Protein AF-A0A7S4FSX1-F1 (afdb_monomer)

Foldseek 3Di:
DDPDDDDPDDPDPPPDDDDDDDPPPPPDDDVVLVCLLVVLLVVLVVQLVVCVVVCPPVPDPQCPRVLVVSVVVLVVVLCVVCVVLVVVCVVCVPCSVVDDDDLSNLSSQLSSLVCCVPPRDDDDPVSVVVSCCSNPPVSD

Structure (mmCIF, N/CA/C/O backbone):
data_AF-A0A7S4FSX1-F1
#
_entry.id   AF-A0A7S4FSX1-F1
#
loop_
_atom_site.group_PDB
_atom_site.id
_atom_site.type_symbol
_atom_site.lab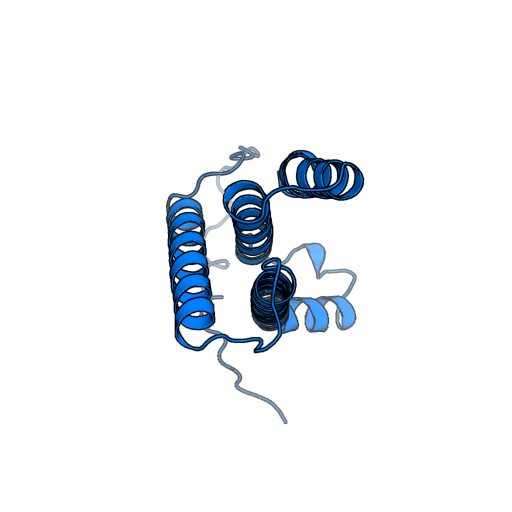el_atom_id
_atom_site.label_alt_id
_atom_site.label_comp_id
_atom_site.label_asym_id
_atom_site.label_entity_id
_atom_site.label_seq_id
_atom_site.pdbx_PDB_ins_code
_atom_site.Cartn_x
_atom_site.Cartn_y
_atom_site.Cartn_z
_atom_site.occupancy
_atom_site.B_iso_or_equiv
_atom_site.auth_seq_id
_atom_site.auth_comp_id
_atom_site.auth_asym_id
_atom_site.auth_atom_id
_atom_site.pdbx_PDB_model_num
ATOM 1 N N . PHE A 1 1 ? -17.999 -20.211 22.639 1.00 36.44 1 PHE A N 1
ATOM 2 C CA . PHE A 1 1 ? -16.852 -21.112 22.411 1.00 36.44 1 PHE A CA 1
ATOM 3 C C . PHE A 1 1 ? -15.899 -20.425 21.436 1.00 36.44 1 PHE A C 1
ATOM 5 O O . PHE A 1 1 ? -15.842 -20.804 20.287 1.00 36.44 1 PHE A O 1
ATOM 12 N N . PHE A 1 2 ? -15.269 -19.334 21.878 1.00 33.56 2 PHE A N 1
ATOM 13 C CA . PHE A 1 2 ? -14.065 -18.694 21.324 1.00 33.56 2 PHE A CA 1
ATOM 14 C C . PHE A 1 2 ? -13.712 -17.596 22.334 1.00 33.56 2 PHE A C 1
ATOM 16 O O . PHE A 1 2 ? -14.045 -16.429 22.174 1.00 33.56 2 PHE A O 1
ATOM 23 N N . SER A 1 3 ? -13.175 -18.028 23.475 1.00 35.06 3 SER A N 1
ATOM 24 C CA . SER A 1 3 ? -12.522 -17.147 24.438 1.00 35.06 3 SER A CA 1
ATOM 25 C C . SER A 1 3 ? -11.023 -17.260 24.197 1.00 35.06 3 SER A C 1
ATOM 27 O O . SER A 1 3 ? -10.486 -18.363 24.294 1.00 35.06 3 SER A O 1
ATOM 29 N N . GLY A 1 4 ? -10.362 -16.141 23.916 1.00 43.28 4 GLY A N 1
ATOM 30 C CA . GLY A 1 4 ? -8.903 -16.063 23.914 1.00 43.28 4 GLY A CA 1
ATOM 31 C C . GLY A 1 4 ? -8.277 -15.973 22.529 1.00 43.28 4 GLY A C 1
ATOM 32 O O . GLY A 1 4 ? -7.576 -16.885 22.107 1.00 43.28 4 GLY A O 1
ATOM 33 N N . VAL A 1 5 ? -8.464 -14.835 21.863 1.00 38.44 5 VAL A N 1
ATOM 34 C CA . VAL A 1 5 ? -7.415 -14.282 21.003 1.00 38.44 5 VAL A CA 1
ATOM 35 C C . VAL A 1 5 ? -6.945 -13.017 21.702 1.00 38.44 5 VAL A C 1
ATOM 37 O O . VAL A 1 5 ? -7.645 -12.012 21.759 1.00 38.44 5 VAL A O 1
ATOM 40 N N . THR A 1 6 ? -5.791 -13.118 22.350 1.00 40.97 6 THR A N 1
ATOM 41 C CA . THR A 1 6 ? -5.069 -11.986 22.919 1.00 40.97 6 THR A CA 1
ATOM 42 C C . THR A 1 6 ? -4.463 -11.192 21.766 1.00 40.97 6 THR A C 1
ATOM 44 O O . THR A 1 6 ? -3.362 -11.508 21.313 1.00 40.97 6 THR A O 1
ATOM 47 N N . SER A 1 7 ? -5.176 -10.179 21.275 1.00 38.88 7 SER A N 1
ATOM 48 C CA . SER A 1 7 ? -4.556 -9.115 20.492 1.00 38.88 7 SER A CA 1
ATOM 49 C C . SER A 1 7 ? -3.724 -8.260 21.450 1.00 38.88 7 SER A C 1
ATOM 51 O O . SER A 1 7 ? -4.208 -7.649 22.405 1.00 38.88 7 SER A O 1
ATOM 53 N N . HIS A 1 8 ? -2.411 -8.300 21.256 1.00 39.50 8 HIS A N 1
ATOM 54 C CA . HIS A 1 8 ? -1.498 -7.381 21.911 1.00 39.50 8 HIS A CA 1
ATOM 55 C C . HIS A 1 8 ? -1.842 -5.954 21.470 1.00 39.50 8 HIS A C 1
ATOM 57 O O . HIS A 1 8 ? -1.693 -5.627 20.297 1.00 39.50 8 HIS A O 1
ATOM 63 N N . GLY A 1 9 ? -2.256 -5.113 22.422 1.00 40.88 9 GLY A N 1
ATOM 64 C CA . GLY A 1 9 ? -2.338 -3.662 22.230 1.00 40.88 9 GLY A CA 1
ATOM 65 C C . GLY A 1 9 ? -3.707 -3.018 22.440 1.00 40.88 9 GLY A C 1
ATOM 66 O O . GLY A 1 9 ? -4.058 -2.132 21.678 1.00 40.88 9 GLY A O 1
ATOM 67 N N . CYS A 1 10 ? -4.478 -3.399 23.464 1.00 47.16 10 CYS A N 1
ATOM 68 C CA . CYS A 1 10 ? -5.625 -2.591 23.900 1.00 47.16 10 CYS A CA 1
ATOM 69 C C . CYS A 1 10 ? -5.853 -2.694 25.417 1.00 47.16 10 CYS A C 1
ATOM 71 O O . 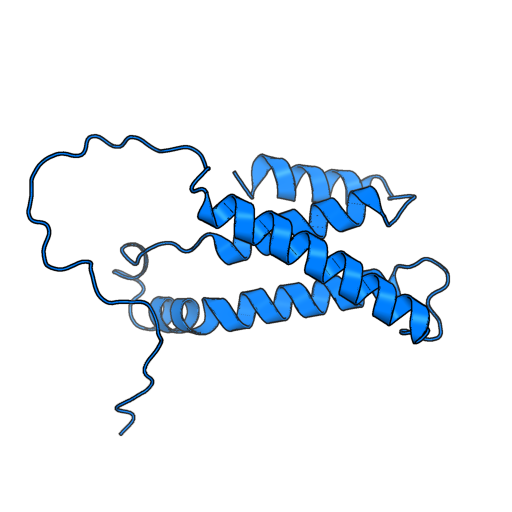CYS A 1 10 ? -6.866 -3.201 25.890 1.00 47.16 10 CYS A O 1
ATOM 73 N N . GLN A 1 11 ? -4.884 -2.225 26.201 1.00 40.38 11 GLN A N 1
ATOM 74 C CA . GLN A 1 11 ? -5.071 -1.945 27.625 1.00 40.38 11 GLN A CA 1
ATOM 75 C C . GLN A 1 11 ? -4.321 -0.660 27.972 1.00 40.38 11 GLN A C 1
ATOM 77 O O . GLN A 1 11 ? -3.117 -0.715 28.174 1.00 40.38 11 GLN A O 1
ATOM 82 N N . ASP A 1 12 ? -5.025 0.481 27.962 1.00 41.81 12 ASP A N 1
ATOM 83 C CA . ASP A 1 12 ? -4.805 1.599 28.909 1.00 41.81 12 ASP A CA 1
ATOM 84 C C . ASP A 1 12 ? -5.784 2.786 28.727 1.00 41.81 12 ASP A C 1
ATOM 86 O O . ASP A 1 12 ? -5.449 3.946 28.966 1.00 41.81 12 ASP A O 1
ATOM 90 N N . ALA A 1 13 ? -7.038 2.539 28.327 1.00 45.53 13 ALA A N 1
ATOM 91 C CA . ALA A 1 13 ? -8.026 3.617 28.158 1.00 45.53 13 ALA A CA 1
ATOM 92 C C . ALA A 1 13 ? -8.954 3.839 29.370 1.00 45.53 13 ALA A C 1
ATOM 94 O O . ALA A 1 13 ? -9.742 4.782 29.364 1.00 45.53 13 ALA A O 1
ATOM 95 N N . THR A 1 14 ? -8.863 3.035 30.435 1.00 48.72 14 THR A N 1
ATOM 96 C CA . THR A 1 14 ? -9.888 3.029 31.502 1.00 48.72 14 THR A CA 1
ATOM 97 C C . THR A 1 14 ? -9.416 3.554 32.861 1.00 48.72 14 THR A C 1
ATOM 99 O O . THR A 1 14 ? -10.003 3.212 33.884 1.00 48.72 14 THR A O 1
ATOM 102 N N . ALA A 1 15 ? -8.376 4.399 32.910 1.00 42.25 15 ALA A N 1
ATOM 103 C CA . ALA A 1 15 ? -7.908 4.979 34.180 1.00 42.25 15 ALA A CA 1
ATOM 104 C C . ALA A 1 15 ? -7.319 6.406 34.099 1.00 42.25 15 ALA A C 1
ATOM 106 O O . ALA A 1 15 ? -6.504 6.785 34.939 1.00 42.25 15 ALA A O 1
ATOM 107 N N . ARG A 1 16 ? -7.730 7.236 33.127 1.00 45.69 16 ARG A N 1
ATOM 108 C CA . ARG A 1 16 ? -7.508 8.701 33.180 1.00 45.69 16 ARG A CA 1
ATOM 109 C C . ARG A 1 16 ? -8.781 9.481 32.876 1.00 45.69 16 ARG A C 1
ATOM 111 O O . ARG A 1 16 ? -8.928 10.154 31.865 1.00 45.69 16 ARG A O 1
ATOM 118 N N . THR A 1 17 ? -9.700 9.351 33.817 1.00 47.62 17 THR A N 1
ATOM 119 C CA . THR A 1 17 ? -10.557 10.413 34.352 1.00 47.62 17 THR A CA 1
ATOM 120 C C . THR A 1 17 ? -10.210 11.840 33.882 1.00 47.62 17 THR A C 1
ATOM 122 O O . THR A 1 17 ? -9.262 12.465 34.347 1.00 47.62 17 THR A O 1
ATOM 125 N N . LEU A 1 18 ? -11.063 12.370 33.001 1.00 49.72 18 LEU A N 1
ATOM 126 C CA . LEU A 1 18 ? -11.872 13.575 33.249 1.00 49.72 18 LEU A CA 1
ATOM 127 C C . LEU A 1 18 ? -11.180 14.898 33.626 1.00 49.72 18 LEU A C 1
ATOM 129 O O . LEU A 1 18 ? -11.806 15.726 34.282 1.00 49.72 18 LEU A O 1
ATOM 133 N N . ILE A 1 19 ? -9.951 15.177 33.189 1.00 53.47 19 ILE A N 1
ATOM 134 C CA . ILE A 1 19 ? -9.397 16.538 33.301 1.00 53.47 19 ILE A CA 1
ATOM 135 C C . ILE A 1 19 ? -8.645 16.911 32.019 1.00 53.47 19 ILE A C 1
ATOM 137 O O . ILE A 1 19 ? -7.626 16.316 31.690 1.00 53.47 19 ILE A O 1
ATOM 141 N N . GLN A 1 20 ? -9.164 17.942 31.340 1.00 54.94 20 GLN A N 1
ATOM 142 C CA . GLN A 1 20 ? -8.591 18.658 30.191 1.00 54.94 20 GLN A CA 1
ATOM 143 C C . GLN A 1 20 ? -8.378 17.858 28.899 1.00 54.94 20 GLN A C 1
ATOM 145 O O . GLN A 1 20 ? -7.402 17.129 28.764 1.00 54.94 20 GLN A O 1
ATOM 150 N N . ARG A 1 21 ? -9.151 18.178 27.853 1.00 46.78 21 ARG A N 1
ATOM 151 C CA . ARG A 1 21 ? -8.575 18.355 26.508 1.00 46.78 21 ARG A CA 1
ATOM 152 C C . ARG A 1 21 ? -9.545 19.076 25.579 1.00 46.78 21 ARG A C 1
ATOM 154 O O . ARG A 1 21 ? -10.483 18.493 25.052 1.00 46.78 21 ARG A O 1
ATOM 161 N N . ALA A 1 22 ? -9.268 20.356 25.348 1.00 47.19 22 ALA A N 1
ATOM 162 C CA . ALA A 1 22 ? -9.613 20.977 24.078 1.00 47.19 22 ALA A CA 1
ATOM 163 C C . ALA A 1 22 ? -9.013 20.127 22.935 1.00 47.19 22 ALA A C 1
ATOM 165 O O . ALA A 1 22 ? -7.914 19.581 23.120 1.00 47.19 22 ALA A O 1
ATOM 166 N N . PRO A 1 23 ? -9.683 20.003 21.777 1.00 50.44 23 PRO A N 1
ATOM 167 C CA . PRO A 1 23 ? -9.176 19.232 20.653 1.00 50.44 23 PRO A CA 1
ATOM 168 C C . PRO A 1 23 ? -8.001 19.980 20.011 1.00 50.44 23 PRO A C 1
ATOM 170 O O . PRO A 1 23 ? -8.140 20.683 19.017 1.00 50.44 23 PRO A O 1
ATOM 173 N N . ASN A 1 24 ? -6.809 19.819 20.585 1.00 44.38 24 ASN A N 1
ATOM 174 C CA . ASN A 1 24 ? -5.577 19.924 19.818 1.00 44.38 24 ASN A CA 1
ATOM 175 C C . ASN A 1 24 ? -5.580 18.736 18.853 1.00 44.38 24 ASN A C 1
ATOM 177 O O . ASN A 1 24 ? -5.035 17.679 19.176 1.00 44.38 24 ASN A O 1
ATOM 181 N N . MET A 1 25 ? -6.227 18.899 17.694 1.00 42.75 25 MET A N 1
ATOM 182 C CA . MET A 1 25 ? -5.922 18.103 16.509 1.00 42.75 25 MET A CA 1
ATOM 183 C C . MET A 1 25 ? -4.439 18.323 16.226 1.00 42.75 25 MET A C 1
ATO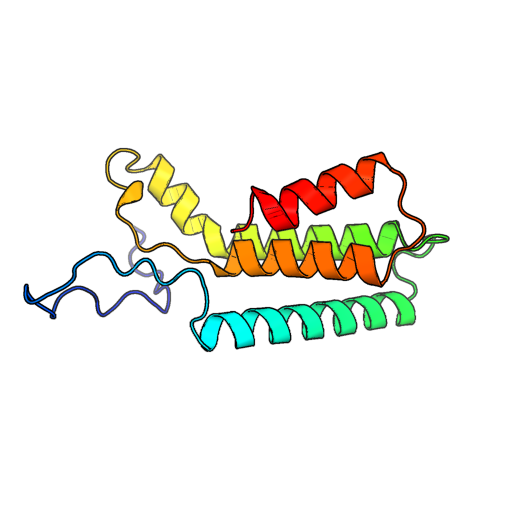M 185 O O . MET A 1 25 ? -4.043 19.291 15.581 1.00 42.75 25 MET A O 1
ATOM 189 N N . LYS A 1 26 ? -3.596 17.461 16.799 1.00 47.09 26 LYS A N 1
ATOM 190 C CA . LYS A 1 26 ? -2.211 17.334 16.380 1.00 47.09 26 LYS A CA 1
ATOM 191 C C . LYS A 1 26 ? -2.276 16.716 14.996 1.00 47.09 26 LYS A C 1
ATOM 193 O O . LYS A 1 26 ? -2.331 15.499 14.866 1.00 47.09 26 LYS A O 1
ATOM 198 N N . LEU A 1 27 ? -2.364 17.591 14.001 1.00 52.91 27 LEU A N 1
ATOM 199 C CA . LEU A 1 27 ? -2.124 17.293 12.604 1.00 52.91 27 LEU A CA 1
ATOM 200 C C . LEU A 1 27 ? -0.763 16.593 12.554 1.00 52.91 27 LEU A C 1
ATOM 202 O O . LEU A 1 27 ? 0.250 17.253 12.748 1.00 52.91 27 LEU A O 1
ATOM 206 N N . VAL A 1 28 ? -0.804 15.261 12.478 1.00 56.06 28 VAL A N 1
ATOM 207 C CA . VAL A 1 28 ? 0.284 14.297 12.265 1.00 56.06 28 VAL A CA 1
ATOM 208 C C . VAL A 1 28 ? 1.645 14.702 12.830 1.00 56.06 28 VAL A C 1
ATOM 210 O O . VAL A 1 28 ? 2.300 15.589 12.297 1.00 56.06 28 VAL A O 1
ATOM 213 N N . THR A 1 29 ? 2.111 13.984 13.856 1.00 65.25 29 THR A N 1
ATOM 214 C CA . THR A 1 29 ? 3.523 13.578 14.054 1.00 65.25 29 THR A CA 1
ATOM 215 C C . THR A 1 29 ? 3.694 13.066 15.480 1.00 65.25 29 THR A C 1
ATOM 217 O O . THR A 1 29 ? 4.294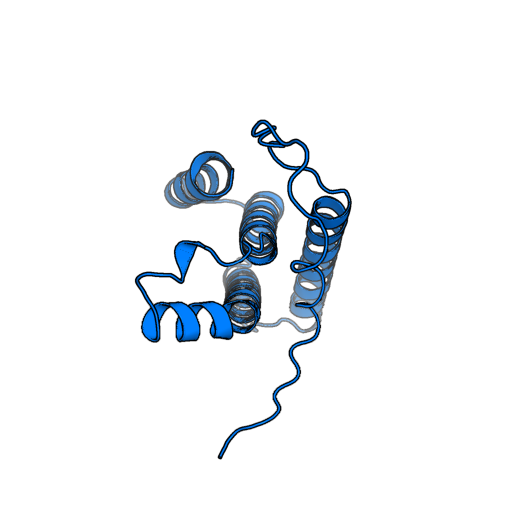 13.717 16.341 1.00 65.25 29 THR A O 1
ATOM 220 N N . SER A 1 30 ? 3.170 11.874 15.778 1.00 82.38 30 SER A N 1
ATOM 221 C CA . SER A 1 30 ? 3.844 11.113 16.826 1.00 82.38 30 SER A CA 1
ATOM 222 C C . SER A 1 30 ? 5.201 10.669 16.261 1.00 82.38 30 SER A C 1
ATOM 224 O O . SER A 1 30 ? 5.340 10.409 15.065 1.00 82.38 30 SER A O 1
ATOM 226 N N . ILE A 1 31 ? 6.240 10.611 17.096 1.00 87.12 31 ILE A N 1
ATOM 227 C CA . ILE A 1 31 ? 7.541 10.072 16.664 1.00 87.12 31 ILE A CA 1
ATOM 228 C C . ILE A 1 31 ? 7.411 8.606 16.209 1.00 87.12 31 ILE A C 1
ATOM 230 O O . ILE A 1 31 ? 8.177 8.146 15.368 1.00 87.12 31 ILE A O 1
ATOM 234 N N . GLU A 1 32 ? 6.401 7.897 16.722 1.00 88.88 32 GLU A N 1
ATOM 235 C CA . GLU A 1 32 ? 6.052 6.541 16.307 1.00 88.88 32 GLU A CA 1
ATOM 236 C C . GLU A 1 32 ? 5.640 6.491 14.829 1.00 88.88 32 GLU A C 1
ATOM 238 O O . GLU A 1 32 ? 6.150 5.648 14.095 1.00 88.88 32 GLU A O 1
ATOM 243 N N . ASP A 1 33 ? 4.812 7.430 14.359 1.00 89.00 33 ASP A N 1
ATOM 244 C CA . ASP A 1 33 ? 4.390 7.500 12.950 1.00 89.00 33 ASP A CA 1
ATOM 245 C C . ASP A 1 33 ? 5.592 7.671 12.011 1.00 89.00 33 ASP A C 1
ATOM 247 O O . ASP A 1 33 ? 5.655 7.068 10.938 1.00 89.00 33 ASP A O 1
ATOM 251 N N . VAL A 1 34 ? 6.585 8.461 12.437 1.00 90.00 34 VAL A N 1
ATOM 252 C CA . VAL A 1 34 ? 7.834 8.657 11.688 1.00 90.00 34 VAL A CA 1
ATOM 253 C C . VAL A 1 34 ? 8.629 7.354 11.615 1.00 90.00 34 VAL A C 1
ATOM 255 O O . VAL A 1 34 ? 9.129 7.006 10.545 1.00 90.00 34 VAL A O 1
ATOM 258 N N . TYR A 1 35 ? 8.726 6.606 12.719 1.00 93.94 35 TYR A N 1
ATOM 259 C CA . TYR A 1 35 ? 9.393 5.303 12.715 1.00 93.94 35 TYR A CA 1
ATOM 260 C C . TYR A 1 35 ? 8.673 4.288 11.830 1.00 93.94 35 TYR A C 1
ATOM 262 O O . TYR A 1 35 ? 9.341 3.569 11.087 1.00 93.94 35 TYR A O 1
ATOM 270 N N . TRP A 1 36 ? 7.339 4.261 11.846 1.00 93.75 36 TRP A N 1
ATOM 271 C CA . TRP A 1 36 ? 6.558 3.423 10.938 1.00 93.75 36 TRP A CA 1
ATOM 272 C C . TRP A 1 36 ? 6.804 3.789 9.481 1.00 93.75 36 TRP A C 1
ATOM 274 O O . TRP A 1 36 ? 7.099 2.907 8.680 1.00 93.75 36 TRP A O 1
ATOM 284 N N . PHE A 1 37 ? 6.755 5.076 9.140 1.00 93.12 37 PHE A N 1
ATOM 285 C CA . PHE A 1 37 ? 6.992 5.545 7.778 1.00 93.12 37 PHE A CA 1
ATOM 286 C C . PHE A 1 37 ? 8.389 5.160 7.273 1.00 93.12 37 PHE A C 1
ATOM 288 O O . PHE A 1 37 ? 8.532 4.551 6.213 1.00 93.12 37 PHE A O 1
ATOM 295 N N . VAL A 1 38 ? 9.432 5.463 8.053 1.00 95.12 38 VAL A N 1
ATOM 296 C CA . VAL A 1 38 ? 10.820 5.137 7.689 1.00 95.12 38 VAL A CA 1
ATOM 297 C C . VAL A 1 38 ? 11.029 3.622 7.625 1.00 95.12 38 VAL A C 1
ATOM 299 O O . VAL A 1 38 ? 11.657 3.131 6.686 1.00 95.12 38 VAL A O 1
ATOM 302 N N . GLY A 1 39 ? 10.481 2.874 8.585 1.00 96.31 39 GLY A N 1
ATOM 303 C CA . GLY A 1 39 ? 10.574 1.417 8.634 1.00 96.31 39 GLY A CA 1
ATOM 304 C C . GLY A 1 39 ? 9.900 0.745 7.438 1.00 96.31 39 GLY A C 1
ATOM 305 O O . GLY A 1 39 ? 10.503 -0.116 6.798 1.00 96.31 39 GLY A O 1
ATOM 306 N N . LEU A 1 40 ? 8.689 1.179 7.081 1.00 96.19 40 LEU A N 1
ATOM 307 C CA . LEU A 1 40 ? 7.957 0.681 5.915 1.00 96.19 40 LEU A CA 1
ATOM 308 C C . LEU A 1 40 ? 8.661 1.054 4.607 1.00 96.19 40 LEU A C 1
ATOM 310 O O . LEU A 1 40 ? 8.737 0.223 3.704 1.00 96.19 40 LEU A O 1
ATOM 314 N N . MET A 1 41 ? 9.235 2.258 4.511 1.00 96.50 41 MET A N 1
ATOM 315 C CA . MET A 1 41 ? 10.001 2.667 3.331 1.00 96.50 41 MET A CA 1
ATOM 316 C C . MET A 1 41 ? 11.239 1.785 3.150 1.00 96.50 41 MET A C 1
ATOM 318 O O . MET A 1 41 ? 11.483 1.269 2.060 1.00 96.50 41 MET A O 1
ATOM 322 N N . ALA A 1 42 ? 11.998 1.562 4.225 1.00 97.12 42 ALA A N 1
ATOM 323 C CA . ALA A 1 42 ? 13.153 0.673 4.202 1.00 97.12 42 ALA A CA 1
ATOM 324 C C . ALA A 1 42 ? 12.751 -0.764 3.835 1.00 97.12 42 ALA A C 1
ATOM 326 O O . ALA A 1 42 ? 13.410 -1.390 3.005 1.00 97.12 42 ALA A O 1
ATOM 327 N N . ALA A 1 43 ? 11.646 -1.268 4.393 1.00 96.88 43 ALA A N 1
ATOM 328 C CA . ALA A 1 43 ? 11.120 -2.590 4.068 1.00 96.88 43 ALA A CA 1
ATOM 329 C C . ALA A 1 43 ? 10.749 -2.710 2.583 1.00 96.88 43 ALA A C 1
ATOM 331 O O . ALA A 1 43 ? 11.144 -3.683 1.946 1.00 96.88 43 ALA A O 1
ATOM 332 N N . LEU A 1 44 ? 10.066 -1.714 2.004 1.00 96.75 44 LEU A N 1
ATOM 333 C CA . LEU A 1 44 ? 9.730 -1.706 0.578 1.00 96.75 44 LEU A CA 1
ATOM 334 C C . LEU A 1 44 ? 10.974 -1.710 -0.309 1.00 96.75 44 LEU A C 1
ATOM 336 O O . LEU A 1 44 ? 11.016 -2.486 -1.257 1.00 96.75 44 LEU A O 1
ATOM 340 N N . ILE A 1 45 ? 11.997 -0.915 0.019 1.00 96.44 45 ILE A N 1
ATOM 341 C CA . ILE A 1 45 ? 13.264 -0.886 -0.728 1.00 96.44 45 ILE A CA 1
ATOM 342 C C . ILE A 1 45 ? 13.963 -2.249 -0.667 1.00 96.44 45 ILE A C 1
ATOM 344 O O . ILE A 1 45 ? 14.438 -2.753 -1.685 1.00 96.44 45 ILE A O 1
ATOM 348 N N . VAL A 1 46 ? 14.014 -2.873 0.514 1.00 97.19 46 VAL A N 1
ATOM 349 C CA . VAL A 1 46 ? 14.610 -4.206 0.682 1.00 97.19 46 VAL A CA 1
ATOM 350 C C . VAL A 1 46 ? 13.818 -5.252 -0.097 1.00 97.19 46 VAL A C 1
ATOM 352 O O . VAL A 1 46 ? 14.412 -6.031 -0.839 1.00 97.19 46 VAL A O 1
ATOM 355 N N . CYS A 1 47 ? 12.489 -5.266 0.025 1.00 96.62 47 CYS A N 1
ATOM 356 C CA . CYS A 1 47 ? 11.632 -6.168 -0.738 1.00 96.62 47 CYS A CA 1
ATOM 357 C C . CYS A 1 47 ? 11.833 -5.974 -2.240 1.00 96.62 47 CYS A C 1
ATOM 359 O O . CYS A 1 47 ? 12.026 -6.950 -2.957 1.00 96.62 47 CYS A O 1
ATOM 361 N N . ASP A 1 48 ? 11.856 -4.730 -2.710 1.00 95.62 48 ASP A N 1
ATOM 362 C CA . ASP A 1 48 ? 12.080 -4.409 -4.111 1.00 95.62 48 ASP A CA 1
ATOM 363 C C . ASP A 1 48 ? 13.426 -4.943 -4.615 1.00 95.62 48 ASP A C 1
ATOM 365 O O . ASP A 1 48 ? 13.494 -5.595 -5.658 1.00 95.62 48 ASP A O 1
ATOM 369 N N . PHE A 1 49 ? 14.488 -4.743 -3.836 1.00 95.50 49 PHE A N 1
ATOM 370 C CA . PHE A 1 49 ? 15.820 -5.255 -4.137 1.00 95.50 49 PHE A CA 1
ATOM 371 C C . PHE A 1 49 ? 15.867 -6.789 -4.171 1.00 95.50 49 PHE A C 1
ATOM 373 O O . PHE A 1 49 ? 16.471 -7.373 -5.072 1.00 95.50 49 PHE A O 1
ATOM 380 N N . LEU A 1 50 ? 15.183 -7.466 -3.244 1.00 96.25 50 LEU A N 1
ATOM 381 C CA . LEU A 1 50 ? 15.060 -8.926 -3.266 1.00 96.25 50 LEU A CA 1
ATOM 382 C C . LEU A 1 50 ? 14.322 -9.400 -4.523 1.00 96.25 50 LEU A C 1
ATOM 384 O O . LEU A 1 50 ? 14.787 -10.321 -5.194 1.00 96.25 50 LEU A O 1
ATOM 388 N N . LEU A 1 51 ? 13.217 -8.747 -4.891 1.00 95.06 51 LEU A N 1
ATOM 389 C CA . LEU A 1 51 ? 12.482 -9.060 -6.117 1.00 95.06 51 LEU A CA 1
ATOM 390 C C . LEU A 1 51 ? 13.356 -8.880 -7.370 1.00 95.06 51 LEU A C 1
ATOM 392 O O . LEU A 1 51 ? 13.306 -9.711 -8.279 1.00 95.06 51 LEU A O 1
ATOM 396 N N . GLN A 1 52 ? 14.215 -7.855 -7.397 1.00 92.12 52 GLN A N 1
ATOM 397 C CA . GLN A 1 52 ? 15.210 -7.665 -8.457 1.00 92.12 52 GLN A CA 1
ATOM 398 C C . GLN A 1 52 ? 16.241 -8.803 -8.501 1.00 92.12 52 GLN A C 1
ATOM 400 O O . GLN A 1 52 ? 16.476 -9.365 -9.574 1.00 92.12 52 GLN A O 1
ATOM 405 N N . ILE A 1 53 ? 16.827 -9.176 -7.355 1.00 94.44 53 ILE A N 1
ATOM 406 C CA . ILE A 1 53 ? 17.823 -10.259 -7.254 1.00 94.44 53 ILE A CA 1
ATOM 407 C C . ILE A 1 53 ? 17.243 -11.583 -7.747 1.00 94.44 53 ILE A C 1
ATOM 409 O O . ILE A 1 53 ? 17.863 -12.277 -8.554 1.00 94.44 53 ILE A O 1
ATOM 413 N N . PHE A 1 54 ? 16.041 -11.928 -7.287 1.00 94.06 54 PHE A N 1
ATOM 414 C CA . PHE A 1 54 ? 15.379 -13.174 -7.663 1.00 94.06 54 PHE A CA 1
ATOM 415 C C . PHE A 1 54 ? 14.755 -13.128 -9.061 1.00 94.06 54 PHE A C 1
ATOM 417 O O . PHE A 1 54 ? 14.229 -14.143 -9.521 1.00 94.06 54 PHE A O 1
ATOM 424 N N . ARG A 1 55 ? 14.822 -11.979 -9.751 1.00 89.88 55 ARG A N 1
ATOM 425 C CA . ARG A 1 55 ? 14.148 -11.730 -11.032 1.00 89.88 55 ARG A CA 1
ATOM 426 C C . ARG A 1 55 ? 12.673 -12.126 -10.965 1.00 89.88 55 ARG A C 1
ATOM 428 O O . ARG A 1 55 ? 12.171 -12.820 -11.847 1.00 89.88 55 ARG A O 1
ATOM 435 N N . PHE A 1 56 ? 11.996 -11.733 -9.890 1.00 90.94 56 PHE A N 1
ATOM 436 C CA . PHE A 1 56 ? 10.574 -11.978 -9.707 1.00 90.94 56 PHE A CA 1
ATOM 437 C C . PHE A 1 56 ? 9.788 -10.674 -9.896 1.00 90.94 56 PHE A C 1
ATOM 439 O O . PHE A 1 56 ? 10.103 -9.694 -9.226 1.00 90.94 56 PHE A O 1
ATOM 446 N N . PRO A 1 57 ? 8.739 -10.655 -10.736 1.00 89.81 57 PRO A N 1
ATOM 447 C CA . PRO A 1 57 ? 8.316 -11.727 -11.632 1.00 89.81 57 PRO A CA 1
ATOM 448 C C . PRO A 1 57 ? 9.228 -11.843 -12.869 1.00 89.81 57 PRO A C 1
ATOM 450 O O . PRO A 1 57 ? 9.778 -10.864 -13.363 1.00 89.81 57 PRO A O 1
ATOM 453 N N . ARG A 1 58 ? 9.377 -13.068 -13.392 1.00 85.56 58 ARG A N 1
ATOM 454 C CA . ARG A 1 58 ? 10.397 -13.436 -14.402 1.00 85.56 58 ARG A CA 1
ATOM 455 C C . ARG A 1 58 ? 10.299 -12.686 -15.736 1.00 85.56 58 ARG A C 1
ATOM 457 O O . ARG A 1 58 ? 11.296 -12.594 -16.443 1.00 85.56 58 ARG A O 1
ATOM 464 N N . ASN A 1 59 ? 9.122 -12.148 -16.054 1.00 82.94 59 ASN A N 1
ATOM 465 C CA . ASN A 1 59 ? 8.827 -11.443 -17.306 1.00 82.94 59 ASN A CA 1
ATOM 466 C C . ASN A 1 59 ? 8.574 -9.940 -17.095 1.00 82.94 59 ASN A C 1
ATOM 468 O O . ASN A 1 59 ? 7.861 -9.317 -17.877 1.00 82.94 59 ASN A O 1
ATOM 472 N N . ASP A 1 60 ? 9.117 -9.358 -16.027 1.00 85.50 60 ASP A N 1
ATOM 473 C CA . ASP A 1 60 ? 8.941 -7.939 -15.738 1.00 85.50 60 ASP A CA 1
ATOM 474 C C . ASP A 1 60 ? 9.964 -7.071 -16.483 1.00 85.50 60 ASP A C 1
ATOM 476 O O . ASP A 1 60 ? 11.081 -6.857 -16.015 1.00 85.50 60 ASP A O 1
ATOM 480 N N . THR A 1 61 ? 9.596 -6.581 -17.668 1.00 79.31 61 THR A N 1
ATOM 481 C CA . THR A 1 61 ? 10.478 -5.724 -18.480 1.00 79.31 61 THR A CA 1
ATOM 482 C C . THR A 1 61 ? 10.500 -4.272 -18.011 1.00 79.31 61 THR A C 1
ATOM 484 O O . THR A 1 61 ? 11.498 -3.587 -18.215 1.00 79.31 61 THR A O 1
ATOM 487 N N . ASN A 1 62 ? 9.414 -3.800 -17.388 1.00 81.56 62 ASN A N 1
ATOM 488 C CA . ASN A 1 62 ? 9.196 -2.377 -17.104 1.00 81.56 62 ASN A CA 1
ATOM 489 C C . ASN A 1 62 ? 9.098 -2.069 -15.600 1.00 81.56 62 ASN A C 1
ATOM 491 O O . ASN A 1 62 ? 8.817 -0.935 -15.226 1.00 81.56 62 ASN A O 1
ATOM 495 N N . GLY A 1 63 ? 9.282 -3.066 -14.730 1.00 85.44 63 GLY A N 1
ATOM 496 C CA . GLY A 1 63 ? 9.083 -2.929 -13.286 1.00 85.44 63 GLY A CA 1
ATOM 497 C C . GLY A 1 63 ? 7.613 -3.011 -12.851 1.00 85.44 63 GLY A C 1
ATOM 498 O O . GLY A 1 63 ? 7.321 -3.018 -11.657 1.00 85.44 63 GLY A O 1
ATOM 499 N N . SER A 1 64 ? 6.659 -3.078 -13.783 1.00 87.69 64 SER A N 1
ATOM 500 C CA . SER A 1 64 ? 5.232 -3.085 -13.452 1.00 87.69 64 SER A CA 1
ATOM 501 C C . SER A 1 64 ? 4.839 -4.320 -12.644 1.00 87.69 64 SER A C 1
ATOM 503 O O . SER A 1 64 ? 4.028 -4.218 -11.724 1.00 87.69 64 SER A O 1
ATOM 505 N N . GLY A 1 65 ? 5.443 -5.476 -12.930 1.00 91.12 65 GLY A N 1
ATOM 506 C CA . GLY A 1 65 ? 5.163 -6.716 -12.210 1.00 91.12 65 GLY A CA 1
ATOM 507 C C . GLY A 1 65 ? 5.704 -6.710 -10.778 1.00 91.12 65 GLY A C 1
ATOM 508 O O . GLY A 1 65 ? 5.013 -7.128 -9.844 1.00 91.12 65 GLY A O 1
ATOM 509 N N . ARG A 1 66 ? 6.921 -6.197 -10.578 1.00 93.38 66 ARG A N 1
ATOM 510 C CA . ARG A 1 66 ? 7.517 -5.993 -9.253 1.00 93.38 66 ARG A CA 1
ATOM 511 C C . ARG A 1 66 ? 6.712 -5.007 -8.430 1.00 93.38 66 ARG A C 1
ATOM 513 O O . ARG A 1 66 ? 6.341 -5.325 -7.303 1.00 93.38 66 ARG A O 1
ATOM 520 N N . TYR A 1 67 ? 6.371 -3.861 -9.013 1.00 92.94 67 TYR A N 1
ATOM 521 C CA . TYR A 1 67 ? 5.535 -2.875 -8.343 1.00 92.94 67 TYR A CA 1
ATOM 522 C C . TYR A 1 67 ? 4.179 -3.462 -7.941 1.00 92.94 67 TYR A C 1
ATOM 524 O O . TYR A 1 67 ? 3.762 -3.308 -6.796 1.00 92.94 67 TYR A O 1
ATOM 532 N N . HIS A 1 68 ? 3.521 -4.201 -8.837 1.00 94.25 68 HIS A N 1
ATOM 533 C CA . HIS A 1 68 ? 2.251 -4.858 -8.531 1.00 94.25 68 HIS A CA 1
ATOM 534 C C . HIS A 1 68 ? 2.381 -5.884 -7.393 1.00 94.25 68 HIS A C 1
ATOM 536 O O . HIS A 1 68 ? 1.489 -6.008 -6.552 1.00 94.25 68 HIS A O 1
ATOM 542 N N . THR A 1 69 ? 3.518 -6.580 -7.317 1.00 95.50 69 THR A N 1
ATOM 543 C CA . THR A 1 69 ? 3.831 -7.493 -6.209 1.00 95.50 69 THR A CA 1
ATOM 544 C C . THR A 1 69 ? 3.958 -6.729 -4.892 1.00 95.50 69 THR A C 1
ATOM 546 O O . THR A 1 69 ? 3.303 -7.095 -3.918 1.00 95.50 69 THR A O 1
ATOM 549 N N . LEU A 1 70 ? 4.733 -5.638 -4.860 1.00 96.12 70 LEU A N 1
ATOM 550 C CA . LEU A 1 70 ? 4.856 -4.782 -3.673 1.00 96.12 70 LEU A CA 1
ATOM 551 C C . LEU A 1 70 ? 3.495 -4.225 -3.244 1.00 96.12 70 LEU A C 1
ATOM 553 O O . LEU A 1 70 ? 3.149 -4.295 -2.070 1.00 96.12 70 LEU A O 1
ATOM 557 N N . HIS A 1 71 ? 2.689 -3.758 -4.199 1.00 95.75 71 HIS A N 1
ATOM 558 C CA . HIS A 1 71 ? 1.348 -3.243 -3.937 1.00 95.75 71 HIS A CA 1
ATOM 559 C C . HIS A 1 71 ? 0.428 -4.308 -3.330 1.00 95.75 71 HIS A C 1
ATOM 561 O O . HIS A 1 71 ? -0.324 -4.031 -2.395 1.00 95.75 71 HIS A O 1
ATOM 567 N N . THR A 1 72 ? 0.498 -5.539 -3.835 1.00 96.94 72 THR A N 1
ATOM 568 C CA . THR A 1 72 ? -0.279 -6.664 -3.303 1.00 96.94 72 THR A CA 1
ATOM 569 C C . THR A 1 72 ? 0.154 -7.005 -1.878 1.00 96.94 72 THR A C 1
ATOM 571 O O . THR A 1 72 ? -0.699 -7.184 -1.012 1.00 96.94 72 THR A O 1
ATOM 574 N N . LEU A 1 73 ? 1.464 -7.039 -1.606 1.00 97.00 73 LEU A N 1
ATOM 575 C CA . LEU A 1 73 ? 2.000 -7.298 -0.266 1.00 97.00 73 LEU A CA 1
ATOM 576 C C . LEU A 1 73 ? 1.594 -6.212 0.737 1.00 97.00 73 LEU A C 1
ATOM 578 O O . LEU A 1 73 ? 1.177 -6.532 1.848 1.00 97.00 73 LEU A O 1
ATOM 582 N N . THR A 1 74 ? 1.657 -4.938 0.346 1.00 96.75 74 THR A N 1
ATOM 583 C CA . THR A 1 74 ? 1.206 -3.830 1.196 1.00 96.75 74 THR A CA 1
ATOM 584 C C . THR A 1 74 ? -0.296 -3.902 1.461 1.00 96.75 74 THR A C 1
ATOM 586 O O . THR A 1 74 ? -0.708 -3.786 2.611 1.00 96.75 74 THR A O 1
ATOM 589 N N . ASN A 1 75 ? -1.123 -4.159 0.442 1.00 95.81 75 ASN A N 1
ATOM 590 C CA . ASN A 1 75 ? -2.568 -4.320 0.632 1.00 95.81 75 ASN A CA 1
ATOM 591 C C . ASN A 1 75 ? -2.899 -5.504 1.544 1.00 95.81 75 ASN A C 1
ATOM 593 O O . ASN A 1 75 ? -3.812 -5.412 2.363 1.00 95.81 75 ASN A O 1
ATOM 597 N N . PHE A 1 76 ? -2.153 -6.603 1.425 1.00 97.19 76 PHE A N 1
ATOM 598 C CA . PHE A 1 76 ? -2.294 -7.747 2.316 1.00 97.19 76 PHE A CA 1
ATOM 599 C C . PHE A 1 76 ? -1.946 -7.375 3.762 1.00 97.19 76 PHE A C 1
ATOM 601 O O . PHE A 1 76 ? -2.720 -7.691 4.659 1.00 97.19 76 PHE A O 1
ATOM 608 N N . PHE A 1 77 ? -0.842 -6.654 3.987 1.00 96.12 77 PHE A N 1
ATOM 609 C CA . PHE A 1 77 ? -0.480 -6.139 5.312 1.00 96.12 77 PHE A CA 1
ATOM 610 C C . PHE A 1 77 ? -1.592 -5.266 5.908 1.00 96.12 77 PHE A C 1
ATOM 612 O O . PHE A 1 77 ? -2.021 -5.525 7.027 1.00 96.12 77 PHE A O 1
ATOM 619 N N . VAL A 1 78 ? -2.107 -4.287 5.155 1.00 95.69 78 VAL A N 1
ATOM 620 C CA . VAL A 1 78 ? -3.211 -3.430 5.620 1.00 95.69 78 VAL A CA 1
ATOM 621 C C . VAL A 1 78 ? -4.446 -4.274 5.933 1.00 95.69 78 VAL A C 1
ATOM 623 O O . VAL A 1 78 ? -5.020 -4.160 7.007 1.00 95.69 78 VAL A O 1
ATOM 626 N N . THR A 1 79 ? -4.822 -5.193 5.048 1.00 95.88 79 THR A N 1
ATOM 627 C CA . THR A 1 79 ? -5.976 -6.071 5.289 1.00 95.88 79 THR A CA 1
ATOM 628 C C . THR A 1 79 ? -5.792 -6.904 6.559 1.00 95.88 79 THR A C 1
ATOM 630 O O . THR A 1 79 ? -6.729 -7.035 7.334 1.00 95.88 79 THR A O 1
ATOM 633 N N . ALA A 1 80 ? -4.593 -7.442 6.797 1.00 95.44 80 ALA A N 1
ATOM 634 C CA . ALA A 1 80 ? -4.299 -8.259 7.969 1.00 95.44 80 ALA A CA 1
ATOM 635 C C . ALA A 1 80 ? -4.316 -7.456 9.279 1.00 95.44 80 ALA A C 1
ATOM 637 O O . ALA A 1 80 ? -4.771 -7.979 10.291 1.00 95.44 80 ALA A O 1
ATOM 638 N N . VAL A 1 81 ? -3.841 -6.206 9.267 1.00 93.44 81 VAL A N 1
ATOM 639 C CA . VAL A 1 81 ? -3.847 -5.330 10.451 1.00 93.44 81 VAL A CA 1
ATOM 640 C C . VAL A 1 81 ? -5.267 -4.897 10.823 1.00 93.44 81 VAL A C 1
ATOM 642 O O . VAL A 1 81 ? -5.596 -4.874 12.001 1.00 93.44 81 VAL A O 1
ATOM 645 N N . TYR A 1 82 ? -6.111 -4.599 9.833 1.00 93.69 82 TYR A N 1
ATOM 646 C CA . TYR A 1 82 ? -7.438 -4.005 10.051 1.00 93.69 82 TYR A CA 1
ATOM 647 C C . TYR A 1 82 ? -8.598 -5.005 9.931 1.00 93.69 82 TYR A C 1
ATOM 649 O O . TYR A 1 82 ? -9.761 -4.607 9.871 1.00 93.69 82 TYR A O 1
ATOM 657 N N . ILE A 1 83 ? -8.323 -6.312 9.876 1.00 95.12 83 ILE A N 1
ATOM 658 C CA . ILE A 1 83 ? -9.380 -7.324 9.733 1.00 95.12 83 ILE A CA 1
ATOM 659 C C . ILE A 1 83 ? -10.342 -7.329 10.931 1.00 95.12 83 ILE A C 1
ATOM 661 O O . ILE A 1 83 ? -11.550 -7.491 10.748 1.00 95.12 83 ILE A O 1
ATOM 665 N N . ASP A 1 84 ? -9.823 -7.103 12.139 1.00 92.31 84 ASP A N 1
ATOM 666 C CA . ASP A 1 84 ? -10.623 -7.066 13.364 1.00 92.31 84 ASP A CA 1
ATOM 667 C C . ASP A 1 84 ? -11.567 -5.855 13.371 1.00 92.31 84 ASP A C 1
ATOM 669 O O . ASP A 1 84 ? -12.743 -5.998 13.711 1.00 92.31 84 ASP A O 1
ATOM 673 N N . ASP A 1 85 ? -11.105 -4.696 12.893 1.00 91.69 85 ASP A N 1
ATOM 674 C CA . ASP A 1 85 ? -11.923 -3.482 12.767 1.00 91.69 85 ASP A CA 1
ATOM 675 C C . ASP A 1 85 ? -13.074 -3.680 11.776 1.00 91.69 85 ASP A C 1
ATOM 677 O O . ASP A 1 85 ? -14.199 -3.221 12.005 1.00 91.69 85 ASP A O 1
ATOM 681 N N . VAL A 1 86 ? -12.826 -4.415 10.686 1.00 92.88 86 VAL A N 1
ATOM 682 C CA . VAL A 1 86 ? -13.871 -4.791 9.727 1.00 92.88 86 VAL A CA 1
ATOM 683 C C . VAL A 1 86 ? -14.922 -5.667 10.407 1.00 92.88 86 VAL A C 1
ATOM 685 O O . VAL A 1 86 ? -16.114 -5.367 10.308 1.00 92.88 86 VAL A O 1
ATOM 688 N N . PHE A 1 87 ? -14.515 -6.716 11.130 1.00 94.94 87 PHE A N 1
ATOM 689 C CA . PHE A 1 87 ? -15.464 -7.562 11.858 1.00 94.94 87 PHE A CA 1
ATOM 690 C C . PHE A 1 87 ? -16.251 -6.776 12.907 1.00 94.94 87 PHE A C 1
ATOM 692 O O . PHE A 1 87 ? -17.469 -6.948 12.999 1.00 94.94 87 PHE A O 1
ATOM 699 N N . TYR A 1 88 ? -15.591 -5.878 13.639 1.00 92.25 88 TYR A N 1
ATOM 700 C CA . TYR A 1 88 ? -16.253 -5.042 14.630 1.00 92.25 88 TYR A CA 1
ATOM 701 C C . TYR A 1 88 ? -17.304 -4.137 13.986 1.00 92.25 88 TYR A C 1
ATOM 703 O O . TYR A 1 88 ? -18.451 -4.123 14.427 1.00 92.25 88 TYR A O 1
ATOM 711 N N . THR A 1 89 ? -16.947 -3.464 12.889 1.00 94.38 89 THR A N 1
ATOM 712 C CA . THR A 1 89 ? -17.846 -2.572 12.139 1.00 94.38 89 THR A CA 1
ATOM 713 C C . THR A 1 89 ? -19.110 -3.289 11.667 1.00 94.38 89 THR A C 1
ATOM 715 O O . THR A 1 89 ? -20.194 -2.714 11.701 1.00 94.38 89 THR A O 1
ATOM 718 N N . TYR A 1 90 ? -19.004 -4.556 11.258 1.00 95.88 90 TYR A N 1
ATOM 719 C CA . TYR A 1 90 ? -20.180 -5.349 10.891 1.00 95.88 90 TYR A CA 1
ATOM 720 C C . TYR A 1 90 ? -20.983 -5.849 12.097 1.00 95.88 90 TYR A C 1
ATOM 722 O O . TYR A 1 90 ? -22.192 -6.044 11.975 1.00 95.88 90 TYR A O 1
ATOM 730 N N . SER A 1 91 ? -20.335 -6.081 13.240 1.00 96.69 91 SER A N 1
ATOM 731 C CA . SER A 1 91 ? -21.001 -6.583 14.446 1.00 96.69 91 SER A CA 1
ATOM 732 C C . SER A 1 91 ? -21.726 -5.496 15.245 1.00 96.69 91 SER A C 1
ATOM 734 O O . SER A 1 91 ? -22.782 -5.771 15.811 1.00 96.69 91 SER A O 1
ATOM 736 N N . ASP A 1 92 ? -21.190 -4.275 15.255 1.00 95.56 92 ASP A N 1
ATOM 737 C CA . ASP A 1 92 ? -21.740 -3.121 15.965 1.00 95.56 92 ASP A CA 1
ATOM 738 C C . ASP A 1 92 ? -21.477 -1.820 15.179 1.00 95.56 92 ASP A C 1
ATOM 740 O O . ASP A 1 92 ? -20.588 -1.035 15.520 1.00 95.56 92 ASP A O 1
ATOM 744 N N . PRO A 1 93 ? -22.236 -1.576 14.095 1.00 93.69 93 PRO A N 1
ATOM 745 C CA . PRO A 1 93 ? -22.026 -0.415 13.231 1.00 93.69 93 PRO A CA 1
ATOM 746 C C . PRO A 1 93 ? -22.393 0.918 13.896 1.00 93.69 93 PRO A C 1
ATOM 748 O O . PRO A 1 93 ? -22.049 1.972 13.362 1.00 93.69 93 PRO A O 1
ATOM 751 N N . LEU A 1 94 ? -23.135 0.896 15.011 1.00 95.31 94 LEU A N 1
ATOM 752 C CA . LEU A 1 94 ? -23.557 2.116 15.697 1.00 95.31 94 LEU A CA 1
ATOM 753 C C . LEU A 1 94 ? -22.462 2.649 16.610 1.00 95.31 94 LEU A C 1
ATOM 755 O O . LEU A 1 94 ? -22.328 3.860 16.697 1.00 95.31 94 LEU A O 1
ATOM 759 N N . GLU A 1 95 ? -21.663 1.785 17.234 1.00 92.56 95 GLU A N 1
ATOM 760 C CA . GLU A 1 95 ? -20.610 2.218 18.161 1.00 92.56 95 GLU A CA 1
ATOM 761 C C . GLU A 1 95 ? -19.188 2.054 17.585 1.00 92.56 95 GLU A C 1
ATOM 763 O O . GLU A 1 95 ? -18.226 2.551 18.171 1.00 92.56 95 GLU A O 1
ATOM 768 N N . SER A 1 96 ? -19.014 1.421 16.414 1.00 87.75 96 SER A N 1
ATOM 769 C CA . SER A 1 96 ? -17.688 1.171 15.810 1.00 87.75 96 SER A CA 1
ATOM 770 C C . SER A 1 96 ? -16.852 2.418 15.552 1.00 87.75 96 SER A C 1
ATOM 772 O O . SER A 1 96 ? -15.627 2.356 15.618 1.00 87.75 96 SER A O 1
ATOM 774 N N . TYR A 1 97 ? -17.485 3.565 15.313 1.00 87.31 97 TYR A N 1
ATOM 775 C CA . TYR A 1 97 ? -16.779 4.824 15.080 1.00 87.31 97 TYR A CA 1
ATOM 776 C C . TYR A 1 97 ? -16.084 5.380 16.337 1.00 87.31 97 TYR A C 1
ATOM 778 O O . TYR A 1 97 ? -15.283 6.307 16.226 1.00 87.31 97 TYR A O 1
ATOM 786 N N . GLN A 1 98 ? -16.413 4.869 17.529 1.00 89.69 98 GLN A N 1
ATOM 787 C CA . GLN A 1 98 ? -15.826 5.320 18.796 1.00 89.69 98 GLN A CA 1
ATOM 788 C C . GLN A 1 98 ? -14.529 4.587 19.150 1.00 89.69 98 GLN A C 1
ATOM 790 O O . GLN A 1 98 ? -13.857 4.962 20.116 1.00 89.69 98 GLN A O 1
ATOM 795 N N . LEU A 1 99 ? -14.176 3.540 18.399 1.00 83.38 99 LEU A N 1
ATOM 796 C CA . LEU A 1 99 ? -12.943 2.801 18.620 1.00 83.38 99 LEU A CA 1
ATOM 797 C C . LEU A 1 99 ? -11.705 3.667 18.327 1.00 83.38 99 LEU A C 1
ATOM 799 O O . LEU A 1 99 ? -11.771 4.610 17.535 1.00 83.38 99 LEU A O 1
ATOM 803 N N . PRO A 1 100 ? -10.557 3.371 18.964 1.00 84.25 100 PRO A N 1
ATOM 804 C CA . PRO A 1 100 ? -9.310 4.061 18.662 1.00 84.25 100 PRO A CA 1
ATOM 805 C C . PRO A 1 100 ? -8.932 3.909 17.184 1.00 84.25 100 PRO A C 1
ATOM 807 O O . PRO A 1 100 ? -8.887 2.798 16.668 1.00 84.25 100 PRO A O 1
ATOM 810 N N . CYS A 1 101 ? -8.604 5.016 16.520 1.00 81.62 101 CYS A N 1
ATOM 811 C CA . CYS A 1 101 ? -8.095 4.977 15.152 1.00 81.62 101 CYS A CA 1
ATOM 812 C C . CYS A 1 101 ? -6.609 4.584 15.131 1.00 81.62 101 CYS A C 1
ATOM 814 O O . CYS A 1 101 ? -5.802 5.179 15.851 1.00 81.62 101 CYS A O 1
ATOM 816 N N . ASP A 1 102 ? -6.241 3.650 14.253 1.00 84.81 102 ASP A N 1
ATOM 817 C CA . ASP A 1 102 ? -4.850 3.353 13.895 1.00 84.81 102 ASP A CA 1
ATOM 818 C C . ASP A 1 102 ? -4.522 3.962 12.519 1.00 84.81 102 ASP A C 1
ATOM 820 O O . ASP A 1 102 ? -5.268 3.783 11.556 1.00 84.81 102 ASP A O 1
ATOM 824 N N . ASN A 1 103 ? -3.381 4.646 12.405 1.00 88.19 103 ASN A N 1
ATOM 825 C CA . ASN A 1 103 ? -2.911 5.291 11.174 1.00 88.19 103 ASN A CA 1
ATOM 826 C C . ASN A 1 103 ? -1.891 4.450 10.388 1.00 88.19 103 ASN A C 1
ATOM 828 O O . ASN A 1 103 ? -1.467 4.859 9.304 1.0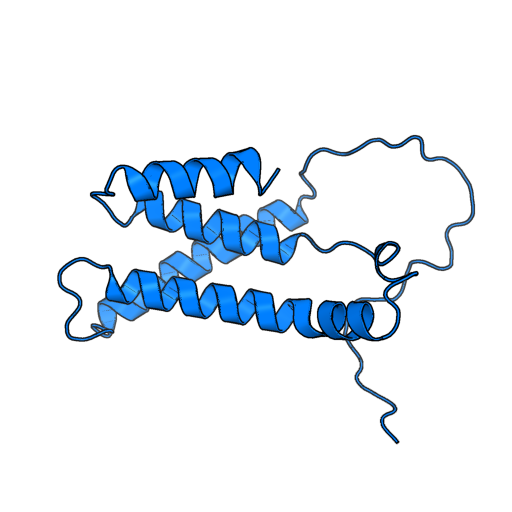0 88.19 103 ASN A O 1
ATOM 832 N N . ARG A 1 104 ? -1.471 3.283 10.897 1.00 90.25 104 ARG A N 1
ATOM 833 C CA . ARG A 1 104 ? -0.437 2.442 10.265 1.00 90.25 104 ARG A CA 1
ATOM 834 C C . ARG A 1 104 ? -0.782 2.047 8.831 1.00 90.25 104 ARG A C 1
ATOM 836 O O . ARG A 1 104 ? 0.099 2.039 7.974 1.00 90.25 104 ARG A O 1
ATOM 843 N N . GLY A 1 105 ? -2.052 1.767 8.547 1.00 90.81 105 GLY A N 1
ATOM 844 C CA . GLY A 1 105 ? -2.536 1.443 7.205 1.00 90.81 105 GLY A CA 1
ATOM 845 C C . GLY A 1 105 ? -2.394 2.613 6.241 1.00 90.81 105 GLY A C 1
ATOM 846 O O . GLY A 1 105 ? -1.841 2.458 5.151 1.00 90.81 105 GLY A O 1
ATOM 847 N N . THR A 1 106 ? -2.800 3.803 6.677 1.00 90.69 106 THR A N 1
ATOM 848 C CA . THR A 1 106 ? -2.645 5.046 5.916 1.00 90.69 106 THR A CA 1
ATOM 849 C C . THR A 1 106 ? -1.171 5.337 5.632 1.00 90.69 106 THR A C 1
ATOM 851 O O . THR A 1 106 ? -0.804 5.611 4.487 1.00 90.69 106 THR A O 1
ATOM 854 N N . ILE A 1 107 ? -0.298 5.188 6.637 1.00 92.50 107 ILE A N 1
ATOM 855 C CA . ILE A 1 107 ? 1.157 5.341 6.485 1.00 92.50 107 ILE A CA 1
ATOM 856 C C . ILE A 1 107 ? 1.708 4.323 5.477 1.00 92.50 107 ILE A C 1
ATOM 858 O O . ILE A 1 107 ? 2.517 4.693 4.625 1.00 92.50 107 ILE A O 1
ATOM 862 N N . ALA A 1 108 ? 1.261 3.064 5.513 1.00 94.31 108 ALA A N 1
ATOM 863 C CA . ALA A 1 108 ? 1.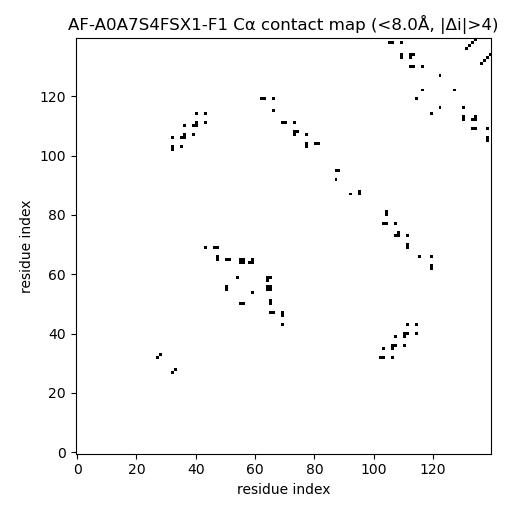703 2.032 4.576 1.00 94.31 108 ALA A CA 1
ATOM 864 C C . ALA A 1 108 ? 1.303 2.344 3.127 1.00 94.31 108 ALA A C 1
ATOM 866 O O . ALA A 1 108 ? 2.140 2.250 2.226 1.00 94.31 108 ALA A O 1
ATOM 867 N N . ILE A 1 109 ? 0.061 2.783 2.905 1.00 93.56 109 ILE A N 1
ATOM 868 C CA . ILE A 1 109 ? -0.435 3.182 1.581 1.00 93.56 109 ILE A CA 1
ATOM 869 C C . ILE A 1 109 ? 0.344 4.397 1.067 1.00 93.56 109 ILE A C 1
ATOM 871 O O . ILE A 1 109 ? 0.839 4.368 -0.062 1.00 93.56 109 ILE A O 1
ATOM 875 N N . ALA A 1 110 ? 0.514 5.432 1.894 1.00 92.19 110 ALA A N 1
ATOM 876 C CA . ALA A 1 110 ? 1.263 6.633 1.530 1.00 92.19 110 ALA A CA 1
ATOM 877 C C . ALA A 1 110 ? 2.719 6.304 1.164 1.00 92.19 110 ALA A C 1
ATOM 879 O O . ALA A 1 110 ? 3.222 6.736 0.126 1.00 92.19 110 ALA A O 1
ATOM 880 N N . THR A 1 111 ? 3.376 5.475 1.980 1.00 94.44 111 THR A N 1
ATOM 881 C CA . THR A 1 111 ? 4.7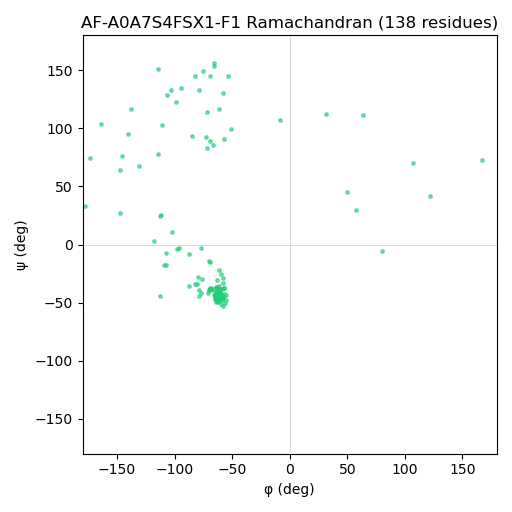52 5.015 1.748 1.00 94.44 111 THR A CA 1
ATOM 882 C C . THR A 1 111 ? 4.878 4.259 0.423 1.00 94.44 111 THR A C 1
ATOM 884 O O . THR A 1 111 ? 5.790 4.538 -0.356 1.00 94.44 111 THR A O 1
ATOM 887 N N . LEU A 1 112 ? 3.946 3.349 0.119 1.00 95.69 112 LEU A N 1
ATOM 888 C CA . LEU A 1 112 ? 3.926 2.604 -1.144 1.00 95.69 112 LEU A CA 1
ATOM 889 C C . LEU A 1 112 ? 3.792 3.527 -2.363 1.00 95.69 112 LEU A C 1
ATOM 891 O O . LEU A 1 112 ? 4.505 3.355 -3.353 1.00 95.69 112 LEU A O 1
ATOM 895 N N . HIS A 1 113 ? 2.892 4.508 -2.295 1.00 93.94 113 HIS A N 1
ATOM 896 C CA . HIS A 1 113 ? 2.649 5.444 -3.395 1.00 93.94 113 HIS A CA 1
ATOM 897 C C . HIS A 1 113 ? 3.844 6.378 -3.601 1.00 93.94 113 HIS A C 1
ATOM 899 O O . HIS A 1 113 ? 4.240 6.640 -4.738 1.00 93.94 113 HIS A O 1
ATOM 905 N N . LEU A 1 114 ? 4.483 6.817 -2.515 1.00 93.06 114 LEU A N 1
ATOM 906 C CA . LEU A 1 114 ? 5.719 7.584 -2.604 1.00 93.06 114 LEU A CA 1
ATOM 907 C C . LEU A 1 114 ? 6.848 6.752 -3.230 1.00 93.06 114 LEU A C 1
ATOM 909 O O . LEU A 1 114 ? 7.527 7.230 -4.137 1.00 93.06 114 LEU A O 1
ATOM 913 N N . HIS A 1 115 ? 7.015 5.495 -2.811 1.00 94.19 115 HIS A N 1
ATOM 914 C CA . HIS A 1 115 ? 7.985 4.574 -3.406 1.00 94.19 115 HIS A CA 1
ATOM 915 C C . HIS A 1 115 ? 7.748 4.391 -4.916 1.00 94.19 115 HIS A C 1
ATOM 917 O O . HIS A 1 115 ? 8.695 4.447 -5.702 1.00 94.19 115 HIS A O 1
ATOM 923 N N . HIS A 1 116 ? 6.491 4.251 -5.350 1.00 92.88 116 HIS A N 1
ATOM 924 C CA . HIS A 1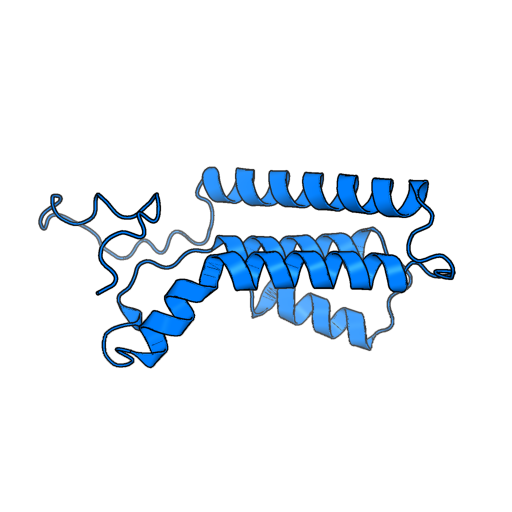 116 ? 6.149 4.156 -6.771 1.00 92.88 116 HIS A CA 1
ATOM 925 C C . HIS A 1 116 ? 6.619 5.376 -7.574 1.00 92.88 116 HIS A C 1
ATOM 927 O O . HIS A 1 116 ? 7.360 5.239 -8.546 1.00 92.88 116 HIS A O 1
ATOM 933 N N . VAL A 1 117 ? 6.260 6.581 -7.124 1.00 91.56 117 VAL A N 1
ATOM 934 C CA . VAL A 1 117 ? 6.595 7.844 -7.808 1.00 91.56 117 VAL A CA 1
ATOM 935 C C . VAL A 1 117 ? 8.111 8.088 -7.880 1.00 91.56 117 VAL A C 1
ATOM 937 O O . VAL A 1 117 ? 8.607 8.727 -8.823 1.00 91.56 117 VAL A O 1
ATOM 940 N N . LEU A 1 118 ? 8.860 7.598 -6.888 1.00 92.06 118 LEU A N 1
ATOM 941 C CA . LEU A 1 118 ? 10.313 7.739 -6.823 1.00 92.06 118 LEU A CA 1
ATOM 942 C C . LEU A 1 118 ? 11.049 6.746 -7.734 1.00 92.06 118 LEU A C 1
ATOM 944 O O . LEU A 1 118 ? 11.972 7.163 -8.432 1.00 92.06 118 LEU A O 1
ATOM 948 N N . PHE A 1 119 ? 10.645 5.470 -7.757 1.00 91.50 119 PHE A N 1
ATOM 949 C CA . PHE A 1 119 ? 11.439 4.395 -8.373 1.00 91.50 119 PHE A 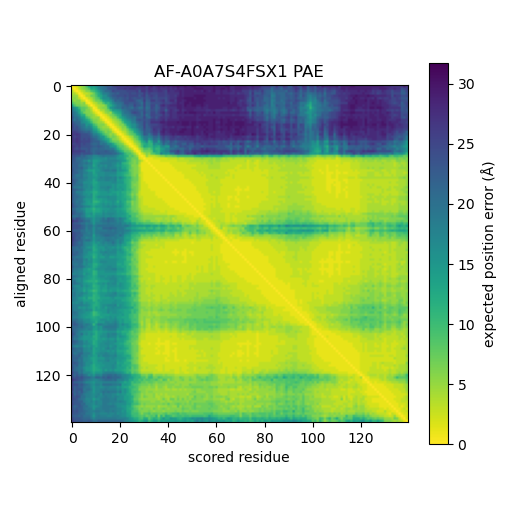CA 1
ATOM 950 C C . PHE A 1 119 ? 10.866 3.815 -9.676 1.00 91.50 119 PHE A C 1
ATOM 952 O O . PHE A 1 119 ? 11.613 3.200 -10.435 1.00 91.50 119 PHE A O 1
ATOM 959 N N . TYR A 1 120 ? 9.583 4.027 -9.985 1.00 89.25 120 TYR A N 1
ATOM 960 C CA . TYR A 1 120 ? 8.909 3.417 -11.138 1.00 89.25 120 TYR A CA 1
ATOM 961 C C . TYR A 1 120 ? 8.502 4.464 -12.178 1.00 89.25 120 TYR A C 1
ATOM 963 O O . TYR A 1 120 ? 7.346 4.861 -12.276 1.00 89.25 120 TYR A O 1
ATOM 971 N N . ARG A 1 121 ? 9.476 4.928 -12.970 1.00 86.06 121 ARG A N 1
ATOM 972 C CA . ARG A 1 121 ? 9.287 5.936 -14.030 1.00 86.06 121 ARG A CA 1
ATOM 973 C C . ARG A 1 121 ? 9.542 5.347 -15.424 1.00 86.06 121 ARG A C 1
ATOM 975 O O . ARG A 1 121 ? 10.409 4.483 -15.545 1.00 86.06 121 ARG A O 1
ATOM 982 N N . PRO A 1 122 ? 8.886 5.858 -16.486 1.00 87.50 122 PRO A N 1
ATOM 983 C CA . PRO A 1 122 ? 7.940 6.985 -16.513 1.00 87.50 122 PRO A CA 1
ATOM 984 C C . PRO A 1 122 ? 6.507 6.599 -16.109 1.00 87.50 122 PRO A C 1
ATOM 986 O O . PRO A 1 122 ? 6.039 5.522 -16.462 1.00 87.50 122 PRO A O 1
ATOM 989 N N . LEU A 1 123 ? 5.799 7.507 -15.421 1.00 85.44 123 LEU A N 1
ATOM 990 C CA . LEU A 1 123 ? 4.383 7.329 -15.078 1.00 85.44 123 LEU A CA 1
ATOM 991 C C . LEU A 1 123 ? 3.487 8.006 -16.130 1.00 85.44 123 LEU A C 1
ATOM 993 O O . LEU A 1 123 ? 3.748 9.161 -16.491 1.00 85.44 123 LEU A O 1
ATOM 997 N N . PRO A 1 124 ? 2.414 7.348 -16.598 1.00 88.31 124 PRO A N 1
ATOM 998 C CA . PRO A 1 124 ? 1.388 7.997 -17.402 1.00 88.31 124 PRO A CA 1
ATOM 999 C C . PRO A 1 124 ? 0.637 9.062 -16.583 1.00 88.31 124 PRO A C 1
ATOM 1001 O O . PRO A 1 124 ? 0.565 9.006 -15.357 1.00 88.31 124 PRO A O 1
ATOM 1004 N N . MET A 1 125 ? 0.040 10.046 -17.265 1.00 89.31 125 MET A N 1
ATOM 1005 C CA . MET A 1 125 ? -0.665 11.161 -16.604 1.00 89.31 125 MET A CA 1
ATOM 1006 C C . MET A 1 125 ? -1.808 10.704 -15.687 1.00 89.31 125 MET A C 1
ATOM 1008 O O . MET A 1 125 ? -2.054 11.335 -14.663 1.00 89.31 125 MET A O 1
ATOM 1012 N N . VAL A 1 126 ? -2.489 9.606 -16.033 1.00 88.50 126 VAL A N 1
ATOM 1013 C CA . VAL A 1 126 ? -3.557 9.033 -15.198 1.00 88.50 126 VAL A CA 1
ATOM 1014 C C . VAL A 1 126 ? -3.028 8.569 -13.839 1.00 88.50 126 VAL A C 1
ATOM 1016 O O . VAL A 1 126 ? -3.657 8.835 -12.816 1.00 88.50 126 VAL A O 1
ATOM 1019 N N . ASP A 1 127 ? -1.826 7.993 -13.809 1.00 85.88 127 ASP A N 1
ATOM 1020 C CA . ASP A 1 127 ? -1.207 7.545 -12.567 1.00 85.88 127 ASP A CA 1
ATOM 1021 C C . ASP A 1 127 ? -0.796 8.755 -11.728 1.00 85.88 127 ASP A C 1
ATOM 1023 O O . ASP A 1 127 ? -1.027 8.765 -10.525 1.00 85.88 127 ASP A O 1
ATOM 1027 N N . TRP A 1 128 ? -0.281 9.833 -12.326 1.00 89.88 128 TRP A N 1
ATOM 1028 C CA . TRP A 1 128 ? 0.029 11.057 -11.575 1.00 89.88 128 TRP A CA 1
ATOM 1029 C C . TRP A 1 128 ? -1.172 11.614 -10.807 1.00 89.88 128 TRP A C 1
ATOM 1031 O O . TRP A 1 128 ? -1.030 11.973 -9.638 1.00 89.88 128 TRP A O 1
ATOM 1041 N N . VAL A 1 129 ? -2.352 11.648 -11.432 1.00 90.12 129 VAL A N 1
ATOM 1042 C CA . VAL A 1 129 ? -3.580 12.100 -10.762 1.00 90.12 129 VAL A CA 1
ATOM 1043 C C . VAL A 1 129 ? -3.924 11.181 -9.589 1.00 90.12 129 VAL A C 1
ATOM 1045 O O . VAL A 1 129 ? -4.171 11.681 -8.493 1.00 90.12 129 VAL A O 1
ATOM 1048 N N . HIS A 1 130 ? -3.863 9.858 -9.780 1.00 90.88 130 HIS A N 1
ATOM 1049 C CA . HIS A 1 130 ? -4.081 8.878 -8.707 1.00 90.88 130 HIS A CA 1
ATOM 1050 C C . HIS A 1 130 ? -3.139 9.109 -7.517 1.00 90.88 130 HIS A C 1
ATOM 1052 O O . HIS A 1 130 ? -3.588 9.194 -6.377 1.00 90.88 130 HIS A O 1
ATOM 1058 N N . HIS A 1 131 ? -1.842 9.301 -7.764 1.00 88.75 131 HIS A N 1
ATOM 1059 C CA . HIS A 1 131 ? -0.855 9.490 -6.697 1.00 88.75 131 HIS A CA 1
ATOM 1060 C C . HIS A 1 131 ? -1.022 10.825 -5.964 1.00 88.75 131 HIS A C 1
ATOM 1062 O O . HIS A 1 131 ? -0.876 10.865 -4.745 1.00 88.75 131 HIS A O 1
ATOM 1068 N N . ILE A 1 132 ? -1.368 11.906 -6.671 1.00 86.88 132 ILE A N 1
ATOM 1069 C CA . ILE A 1 132 ? -1.628 13.207 -6.039 1.00 86.88 132 ILE A CA 1
ATOM 1070 C C . ILE A 1 132 ? -2.860 13.123 -5.135 1.00 86.88 132 ILE A C 1
ATOM 1072 O O . ILE A 1 132 ? -2.807 13.565 -3.989 1.00 86.88 132 ILE A O 1
ATOM 1076 N N . VAL A 1 133 ? -3.950 12.525 -5.624 1.00 86.06 133 VAL A N 1
ATOM 1077 C CA . VAL A 1 133 ? -5.183 12.360 -4.842 1.00 86.06 133 VAL A CA 1
ATOM 1078 C C . VAL A 1 133 ? -4.921 11.491 -3.610 1.00 86.06 133 VAL A C 1
ATOM 1080 O O . VAL A 1 133 ? -5.268 11.886 -2.498 1.00 86.06 133 VAL A O 1
ATOM 1083 N N . MET A 1 134 ? -4.247 10.352 -3.778 1.00 80.31 134 MET A N 1
ATOM 1084 C CA . MET A 1 134 ? -3.972 9.441 -2.667 1.00 80.31 134 MET A CA 1
ATOM 1085 C C . MET A 1 134 ? -3.044 10.068 -1.617 1.00 80.31 134 MET A C 1
ATOM 1087 O O . MET A 1 134 ? -3.341 9.977 -0.434 1.00 80.31 134 MET A O 1
ATOM 1091 N N . ILE A 1 135 ? -1.959 10.745 -2.015 1.00 81.75 135 ILE A N 1
ATOM 1092 C CA . ILE A 1 135 ? -0.958 11.278 -1.070 1.00 81.75 135 ILE A CA 1
ATOM 1093 C C . ILE A 1 135 ? -1.419 12.577 -0.390 1.00 81.75 135 ILE A C 1
ATOM 1095 O O . ILE A 1 135 ? -1.139 12.766 0.790 1.00 81.75 135 ILE A O 1
ATOM 1099 N N . PHE A 1 136 ? -2.093 13.481 -1.110 1.00 77.75 136 PHE A N 1
ATOM 1100 C CA . PHE A 1 136 ? -2.377 14.835 -0.607 1.00 77.75 136 PHE A CA 1
ATOM 1101 C C . PHE A 1 136 ? -3.834 15.090 -0.221 1.00 77.75 136 PHE A C 1
ATOM 1103 O O . PHE A 1 136 ? -4.091 16.084 0.450 1.00 77.75 136 PHE A O 1
ATOM 1110 N N . ILE A 1 137 ? -4.784 14.263 -0.666 1.00 75.44 137 ILE A N 1
ATOM 1111 C CA . ILE A 1 137 ? -6.215 14.487 -0.398 1.00 75.44 137 ILE A CA 1
ATOM 1112 C C . ILE A 1 137 ? -6.773 13.413 0.530 1.00 75.44 137 ILE A C 1
ATOM 1114 O O . ILE A 1 137 ? -7.521 13.738 1.441 1.00 75.44 137 ILE A O 1
ATOM 1118 N N . VAL A 1 138 ? -6.434 12.145 0.290 1.00 73.38 138 VAL A N 1
ATOM 1119 C CA . VAL A 1 138 ? -7.024 11.012 1.024 1.00 73.38 138 VAL A CA 1
ATOM 1120 C C . VAL A 1 138 ? -6.266 10.683 2.313 1.00 73.38 138 VAL A C 1
ATOM 1122 O O . VAL A 1 138 ? -6.876 10.266 3.289 1.00 73.38 138 VAL A O 1
ATOM 1125 N N . VAL A 1 139 ? -4.940 10.831 2.306 1.00 67.75 139 VAL A N 1
ATOM 1126 C CA . VAL A 1 139 ? -4.060 10.501 3.440 1.00 67.75 139 VAL A CA 1
ATOM 1127 C C . VAL A 1 139 ? -4.044 11.529 4.593 1.00 67.75 139 VAL A C 1
ATOM 1129 O O . VAL A 1 139 ? -3.975 11.065 5.732 1.00 67.75 139 VAL A O 1
ATOM 1132 N N . PRO A 1 140 ? -4.021 12.861 4.365 1.00 57.91 140 PRO A N 1
ATOM 1133 C CA . PRO A 1 140 ? -3.944 13.846 5.453 1.00 57.91 140 PRO A CA 1
ATOM 1134 C C . PRO A 1 140 ? -5.275 14.073 6.178 1.00 57.91 140 PRO A C 1
ATOM 1136 O O . PRO A 1 140 ? -5.210 14.314 7.406 1.00 57.91 140 PRO A O 1
#

Sequence (140 aa):
FFSGVTSHGCQDATARTLIQRAPNMKLVTSIEDVYWFVGLMAALIVCDFLLQIFRFPRNDTNGSGRYHTLHTLTNFFVTAVYIDDVFYTYSDPLESYQLPCDNRGTIAIATLHLHHVLFYRPLPMVDWVHHIVMIFIVVP

Organism: NCBI:txid73025

Radius of gyration: 18.84 Å; Cα contacts (8 Å, |Δi|>4): 70; chains: 1; bounding box: 41×42×53 Å

Secondary structure (DSSP, 8-state):
-------SS---SSS--S---------S--HHHHHHHHHHHHHHHHHHHHHHHTTSSTT-SSSHHHHHHHHHHHHHHHHHHSHHHHHHHHH-TTTGGGSPPP-HHHHHHHHHHHHHHHHS-SPPHHHHHHHHHIIIII--

Mean predicted aligned error: 9.7 Å

Solvent-accessible surface area (backbone atoms only — not comparable to full-atom values): 8822 Å² total; per-residue (Å²): 146,84,85,84,81,84,71,89,83,83,85,83,84,87,80,76,81,92,72,89,77,78,88,76,78,72,78,80,78,56,74,62,58,54,51,50,40,54,50,52,44,52,48,50,54,52,51,51,50,49,29,58,75,69,43,43,49,82,84,48,88,80,49,60,48,38,52,52,49,54,51,50,53,52,51,49,50,39,50,67,73,46,46,64,58,54,53,42,38,74,75,39,65,86,60,45,82,74,55,87,86,80,61,65,50,55,43,51,54,44,39,52,51,51,50,40,74,73,72,56,77,86,70,58,74,71,54,52,53,53,48,50,44,49,56,69,64,71,60,114

pLDDT: mean 81.26, std 19.43, range [33.56, 97.19]